Protein AF-A0A920M243-F1 (afdb_monomer_lite)

Structure (mmCIF, N/CA/C/O backbone):
data_AF-A0A920M243-F1
#
_entry.id   AF-A0A920M243-F1
#
loop_
_atom_site.group_PDB
_atom_site.id
_atom_site.type_symbol
_atom_site.label_atom_id
_atom_site.label_alt_id
_atom_site.label_comp_id
_atom_site.label_asym_id
_atom_site.label_entity_id
_atom_site.label_seq_id
_atom_site.pdbx_PDB_ins_code
_atom_site.Cartn_x
_atom_site.Cartn_y
_atom_site.Cartn_z
_atom_site.occupancy
_atom_site.B_iso_or_equiv
_atom_site.auth_seq_id
_atom_site.auth_comp_id
_atom_site.auth_asym_id
_atom_site.auth_atom_id
_atom_site.pdbx_PDB_model_num
ATOM 1 N N . MET A 1 1 ? 7.962 11.546 -10.671 1.00 67.38 1 MET A N 1
ATOM 2 C CA . MET A 1 1 ? 9.424 11.308 -10.583 1.00 67.38 1 MET A CA 1
ATOM 3 C C . MET A 1 1 ? 10.234 12.265 -11.438 1.00 67.38 1 MET A C 1
ATOM 5 O O . MET A 1 1 ? 11.088 12.931 -10.879 1.00 67.38 1 MET A O 1
ATOM 9 N N . ASN A 1 2 ? 9.976 12.354 -12.747 1.00 78.56 2 ASN A N 1
ATOM 10 C CA . ASN A 1 2 ? 10.784 13.173 -13.667 1.00 78.56 2 ASN A CA 1
ATOM 11 C C . ASN A 1 2 ? 10.844 14.665 -13.292 1.00 78.56 2 ASN A C 1
ATOM 13 O O . ASN A 1 2 ? 11.842 15.322 -13.553 1.00 78.56 2 ASN A O 1
ATOM 17 N N . GLU A 1 3 ? 9.812 15.177 -12.622 1.00 86.44 3 GLU A N 1
ATOM 18 C CA . GLU A 1 3 ? 9.746 16.557 -12.119 1.00 86.44 3 GLU A CA 1
ATOM 19 C C . GLU A 1 3 ? 10.364 16.735 -10.715 1.00 86.44 3 GLU A C 1
ATOM 21 O O . GLU A 1 3 ? 10.302 17.813 -10.138 1.00 86.44 3 GLU A O 1
ATOM 26 N N . GLY A 1 4 ? 10.916 15.675 -10.112 1.00 87.62 4 GLY A N 1
ATOM 27 C CA . GLY A 1 4 ? 11.553 15.717 -8.788 1.00 87.62 4 GLY A CA 1
ATOM 28 C C . GLY A 1 4 ? 10.603 15.852 -7.588 1.00 87.62 4 GLY A C 1
ATOM 29 O O . GLY A 1 4 ? 11.060 15.806 -6.449 1.00 87.62 4 GLY A O 1
ATOM 30 N N . ASN A 1 5 ? 9.288 15.969 -7.800 1.00 93.94 5 ASN A N 1
ATOM 31 C CA . ASN A 1 5 ? 8.319 16.148 -6.714 1.00 93.94 5 ASN A CA 1
ATOM 32 C C . ASN A 1 5 ? 7.972 14.826 -5.997 1.00 93.94 5 ASN A C 1
ATOM 34 O O . ASN A 1 5 ? 6.979 14.166 -6.308 1.00 93.94 5 ASN A O 1
ATOM 38 N N . ILE A 1 6 ? 8.814 14.425 -5.041 1.00 95.50 6 ILE A N 1
ATOM 39 C CA . ILE A 1 6 ? 8.635 13.188 -4.261 1.00 95.50 6 ILE A CA 1
ATOM 40 C C . ILE A 1 6 ? 7.427 13.267 -3.321 1.00 95.50 6 ILE A C 1
ATOM 42 O O . ILE A 1 6 ? 6.687 12.293 -3.220 1.00 95.50 6 ILE A O 1
ATOM 46 N N . LEU A 1 7 ? 7.190 14.416 -2.678 1.00 94.81 7 LEU A N 1
ATOM 47 C CA . LEU A 1 7 ? 6.112 14.571 -1.692 1.00 94.81 7 LEU A CA 1
ATOM 48 C C . LEU A 1 7 ? 4.719 14.438 -2.321 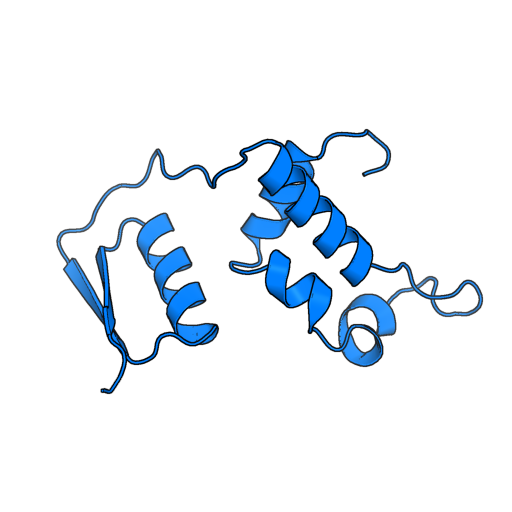1.00 94.81 7 LEU A C 1
ATOM 50 O O . LEU A 1 7 ? 3.833 13.814 -1.748 1.00 94.81 7 LEU A O 1
ATOM 54 N N . GLN A 1 8 ? 4.528 14.968 -3.528 1.00 94.44 8 GLN A N 1
ATOM 55 C CA . GLN A 1 8 ? 3.274 14.768 -4.254 1.00 94.44 8 GLN A CA 1
ATOM 56 C C . GLN A 1 8 ? 3.125 13.324 -4.747 1.00 94.44 8 GLN A C 1
ATOM 58 O O . GLN A 1 8 ? 2.025 12.775 -4.733 1.00 94.44 8 GLN A O 1
ATOM 63 N N . ALA A 1 9 ? 4.226 12.700 -5.175 1.00 95.56 9 ALA A N 1
ATOM 64 C CA . ALA A 1 9 ? 4.204 11.325 -5.656 1.00 95.56 9 ALA A CA 1
ATOM 65 C C . ALA A 1 9 ? 3.845 10.332 -4.540 1.00 95.56 9 ALA A C 1
ATOM 67 O O . ALA A 1 9 ? 3.035 9.439 -4.771 1.00 95.56 9 ALA A O 1
ATOM 68 N N . VAL A 1 10 ? 4.398 10.502 -3.333 1.00 95.94 10 VAL A N 1
ATOM 69 C CA . VAL A 1 10 ? 4.067 9.633 -2.192 1.00 95.94 10 VAL A CA 1
ATOM 70 C C . VAL A 1 10 ? 2.621 9.823 -1.744 1.00 95.94 10 VAL A C 1
ATOM 72 O O . VAL A 1 10 ? 1.951 8.837 -1.450 1.00 95.94 10 VAL A O 1
ATOM 75 N N . GLU A 1 11 ? 2.101 11.053 -1.784 1.00 94.25 11 GLU A N 1
ATOM 76 C CA . GLU A 1 11 ? 0.693 11.302 -1.474 1.00 94.25 11 GLU A CA 1
ATOM 77 C C . GLU A 1 11 ? -0.216 10.556 -2.458 1.00 94.25 11 GLU A C 1
ATOM 79 O O . GLU A 1 11 ? -1.156 9.882 -2.046 1.00 94.25 11 GLU A O 1
ATOM 84 N N . LEU A 1 12 ? 0.113 10.588 -3.753 1.00 94.00 12 LEU A N 1
ATOM 85 C CA . LEU A 1 12 ? -0.617 9.839 -4.775 1.00 94.00 12 LEU A CA 1
ATOM 86 C C . LEU A 1 12 ? -0.537 8.318 -4.559 1.00 94.00 12 LEU A C 1
ATOM 88 O O . LEU A 1 12 ? -1.550 7.633 -4.694 1.00 94.00 12 LEU A O 1
ATOM 92 N N . CYS A 1 13 ? 0.631 7.780 -4.189 1.00 94.56 13 CYS A N 1
ATOM 93 C CA . CYS A 1 13 ? 0.771 6.359 -3.850 1.00 94.56 13 CYS A CA 1
ATOM 94 C C . CYS A 1 13 ? -0.157 5.970 -2.686 1.00 94.56 13 CYS A C 1
ATOM 96 O O . CYS A 1 13 ? -0.897 4.989 -2.783 1.00 94.56 13 CYS A O 1
ATOM 98 N N . HIS A 1 14 ? -0.180 6.773 -1.618 1.00 95.12 14 HIS A N 1
ATOM 99 C CA . HIS A 1 14 ? -0.995 6.493 -0.435 1.00 95.12 14 HIS A CA 1
ATOM 100 C C . HIS A 1 14 ? -2.498 6.775 -0.603 1.00 95.12 14 HIS A C 1
ATOM 102 O O . HIS A 1 14 ? -3.287 6.363 0.245 1.00 95.12 14 HIS A O 1
ATOM 108 N N . GLN A 1 15 ? -2.932 7.430 -1.687 1.00 92.44 15 GLN A N 1
ATOM 109 C CA . GLN A 1 15 ? -4.363 7.633 -1.970 1.00 92.44 15 GLN A CA 1
ATOM 110 C C . GLN A 1 15 ? -5.099 6.333 -2.306 1.00 92.44 15 GLN A C 1
ATOM 112 O O . GLN A 1 15 ? -6.296 6.223 -2.047 1.00 92.44 15 GLN A O 1
ATOM 117 N N . THR A 1 16 ? -4.406 5.366 -2.910 1.00 90.12 16 THR A N 1
ATOM 118 C CA . THR A 1 16 ? -5.021 4.121 -3.407 1.00 90.12 16 THR A CA 1
ATOM 119 C C . THR A 1 16 ? -4.488 2.867 -2.724 1.00 90.12 16 THR A C 1
ATOM 121 O O . THR A 1 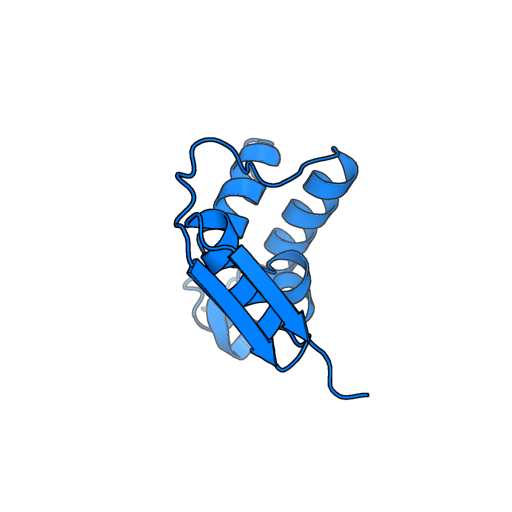16 ? -5.073 1.795 -2.868 1.00 90.12 16 THR A O 1
ATOM 124 N N . ASN A 1 17 ? -3.410 2.996 -1.951 1.00 94.94 17 ASN A N 1
ATOM 125 C CA . ASN A 1 17 ? -2.773 1.900 -1.246 1.00 94.94 17 ASN A CA 1
ATOM 126 C C . ASN A 1 17 ? -2.357 2.351 0.158 1.00 94.94 17 ASN A C 1
ATOM 128 O O . ASN A 1 17 ? -1.655 3.343 0.314 1.00 94.94 17 ASN A O 1
ATOM 132 N N . SER A 1 18 ? -2.744 1.609 1.193 1.00 95.75 18 SER A N 1
ATOM 133 C CA . SER A 1 18 ? -2.318 1.917 2.564 1.00 95.75 18 SER A CA 1
ATOM 134 C C . SER A 1 18 ? -0.862 1.529 2.847 1.00 95.75 18 SER A C 1
ATOM 136 O O . SER A 1 18 ? -0.302 2.031 3.815 1.00 95.75 18 SER A O 1
ATOM 138 N N . LEU A 1 19 ? -0.268 0.629 2.048 1.00 96.38 19 LEU A N 1
ATOM 139 C CA . LEU A 1 19 ? 1.064 0.044 2.277 1.00 96.38 19 LEU A CA 1
ATOM 140 C C . LEU A 1 19 ? 1.943 0.014 0.999 1.00 96.38 19 LEU A C 1
ATOM 142 O O . LEU A 1 19 ? 2.499 -1.042 0.662 1.00 96.38 19 LEU A O 1
A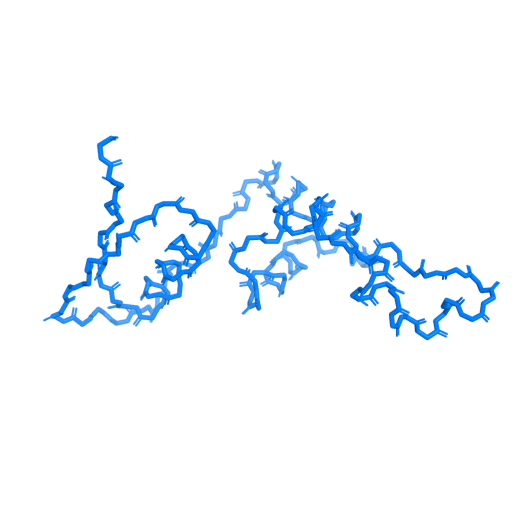TOM 146 N N . PRO A 1 20 ? 2.079 1.125 0.249 1.00 96.25 20 PRO A N 1
ATOM 147 C CA . PRO A 1 20 ? 2.880 1.179 -0.978 1.00 96.25 20 PRO A CA 1
ATOM 148 C C . PRO A 1 20 ? 4.350 0.805 -0.750 1.00 96.25 20 PRO A C 1
ATOM 150 O O . PRO A 1 20 ? 4.982 0.173 -1.596 1.00 96.25 20 PRO A O 1
ATOM 153 N N . GLU A 1 21 ? 4.891 1.097 0.430 1.00 94.69 21 GLU A N 1
ATOM 154 C CA . GLU A 1 21 ? 6.250 0.738 0.823 1.00 94.69 21 GLU A CA 1
ATOM 155 C C . GLU A 1 21 ? 6.463 -0.781 0.897 1.00 94.69 21 GLU A C 1
ATOM 157 O O . GLU A 1 21 ? 7.563 -1.270 0.628 1.00 94.69 21 GLU A O 1
ATOM 162 N N . VAL A 1 22 ? 5.416 -1.546 1.212 1.00 96.38 22 VAL A N 1
ATOM 163 C CA . VAL A 1 22 ? 5.457 -3.012 1.196 1.00 96.38 22 VAL A CA 1
ATOM 164 C C . VAL A 1 22 ? 5.172 -3.522 -0.214 1.00 96.38 22 VAL A C 1
ATOM 166 O O . VAL A 1 22 ? 5.935 -4.337 -0.736 1.00 96.38 22 VAL A O 1
ATOM 169 N N . CYS A 1 23 ? 4.115 -3.020 -0.857 1.00 96.62 23 CYS A N 1
ATOM 170 C CA . CYS A 1 23 ? 3.685 -3.450 -2.190 1.00 96.62 23 CYS A CA 1
ATOM 171 C C . CYS A 1 23 ? 4.777 -3.280 -3.252 1.00 96.62 23 CYS A C 1
ATOM 173 O O . CYS A 1 23 ? 5.049 -4.230 -3.990 1.00 96.62 23 CYS A O 1
ATOM 175 N N . GLY A 1 24 ? 5.504 -2.160 -3.245 1.00 95.50 24 GLY A N 1
ATOM 176 C CA . GLY A 1 24 ? 6.624 -1.930 -4.162 1.00 95.50 24 GLY A CA 1
ATOM 177 C C . GLY A 1 24 ? 7.763 -2.954 -4.035 1.00 95.50 24 GLY A C 1
ATOM 178 O O . GLY A 1 24 ? 8.600 -3.061 -4.927 1.00 95.50 24 GLY A O 1
ATOM 179 N N . ARG A 1 25 ? 7.806 -3.737 -2.947 1.00 95.88 25 ARG A N 1
ATOM 180 C CA . ARG A 1 25 ? 8.837 -4.757 -2.685 1.00 95.88 25 ARG A CA 1
ATOM 181 C C . ARG A 1 25 ? 8.368 -6.186 -2.916 1.00 95.88 25 ARG A C 1
ATOM 183 O O . ARG A 1 25 ? 9.183 -7.017 -3.301 1.00 95.88 25 ARG A O 1
ATOM 190 N N . VAL A 1 26 ? 7.107 -6.488 -2.607 1.00 96.75 26 VAL A N 1
ATOM 191 C CA . VAL A 1 26 ? 6.625 -7.880 -2.523 1.00 96.75 26 VAL A CA 1
ATOM 192 C C . VAL A 1 26 ? 5.550 -8.231 -3.539 1.00 96.75 26 VAL A C 1
ATOM 194 O O . VAL A 1 26 ? 5.256 -9.414 -3.709 1.00 96.75 26 VAL A O 1
ATOM 197 N N . CYS A 1 27 ? 4.926 -7.243 -4.189 1.00 96.88 27 CYS A N 1
ATOM 198 C CA . CYS A 1 27 ? 3.935 -7.540 -5.216 1.00 96.88 27 CYS A CA 1
ATOM 199 C C . CYS A 1 27 ? 4.579 -8.359 -6.347 1.00 96.88 27 CYS A C 1
ATOM 201 O O . CYS A 1 27 ? 5.712 -8.087 -6.718 1.00 96.88 27 CYS A O 1
ATOM 203 N N . PRO A 1 28 ? 3.883 -9.346 -6.930 1.00 96.62 28 PRO A N 1
ATOM 204 C CA . PRO A 1 28 ? 4.353 -10.024 -8.135 1.00 96.62 28 PRO A CA 1
ATOM 205 C C . PRO A 1 28 ? 4.111 -9.115 -9.349 1.00 96.62 28 PRO A C 1
ATOM 207 O O . PRO A 1 28 ? 3.090 -9.239 -10.030 1.00 96.62 28 PRO A O 1
ATOM 210 N N . GLN A 1 29 ? 4.985 -8.124 -9.565 1.00 96.50 29 GLN A N 1
ATOM 211 C CA . GLN A 1 29 ? 4.744 -7.071 -10.560 1.00 96.50 29 GLN A CA 1
ATOM 212 C C . GLN A 1 29 ? 4.633 -7.617 -11.992 1.00 96.50 29 GLN A C 1
ATOM 214 O O . GLN A 1 29 ? 3.800 -7.137 -12.763 1.00 96.50 29 GLN A O 1
ATOM 219 N N . ASP A 1 30 ? 5.392 -8.668 -12.310 1.00 92.88 30 ASP A N 1
ATOM 220 C CA . ASP A 1 30 ? 5.388 -9.393 -13.587 1.00 92.88 30 ASP A CA 1
ATOM 221 C C . ASP A 1 30 ? 4.011 -9.958 -13.964 1.00 92.88 30 ASP A C 1
ATOM 223 O O . ASP A 1 30 ? 3.700 -10.111 -15.143 1.00 92.88 30 ASP A O 1
ATOM 227 N N . ARG A 1 31 ? 3.168 -10.245 -12.966 1.00 95.56 31 ARG A N 1
ATOM 228 C CA . ARG A 1 31 ? 1.802 -10.765 -13.149 1.00 95.56 31 ARG A CA 1
ATOM 229 C C . ARG A 1 31 ? 0.720 -9.709 -12.945 1.00 95.56 31 ARG A C 1
ATOM 231 O O . ARG A 1 31 ? -0.458 -10.020 -13.102 1.00 95.56 31 ARG A O 1
ATOM 238 N N . LEU A 1 32 ? 1.103 -8.499 -12.543 1.00 96.31 32 LEU A N 1
ATOM 239 C CA . LEU A 1 32 ? 0.200 -7.403 -12.203 1.00 96.31 32 LEU A CA 1
ATOM 240 C C . LEU A 1 32 ? 0.506 -6.184 -13.085 1.00 96.31 32 LEU A C 1
ATOM 242 O O . LEU A 1 32 ? 0.401 -6.263 -14.307 1.00 96.31 32 LEU A O 1
ATOM 246 N N . CYS A 1 33 ? 0.850 -5.047 -12.478 1.00 96.56 33 CYS A N 1
ATOM 247 C CA . CYS A 1 33 ? 0.994 -3.768 -13.167 1.00 96.56 33 CYS A CA 1
ATOM 248 C C . CYS A 1 33 ? 2.052 -3.791 -14.281 1.00 96.56 33 CYS A C 1
ATOM 250 O O . CYS A 1 33 ? 1.791 -3.282 -15.368 1.00 96.56 33 CYS A O 1
ATOM 252 N N . GLU A 1 34 ? 3.216 -4.399 -14.046 1.00 96.75 34 GLU A N 1
ATOM 253 C CA . GLU A 1 34 ? 4.296 -4.461 -15.039 1.00 96.75 34 GLU A CA 1
ATOM 254 C C . GLU A 1 34 ? 3.990 -5.483 -16.139 1.00 96.75 34 GLU A C 1
ATOM 256 O O . GLU A 1 34 ? 4.268 -5.226 -17.309 1.00 96.75 34 GLU A O 1
ATOM 261 N N . GLY A 1 35 ? 3.322 -6.588 -15.791 1.00 94.38 35 GLY A N 1
ATOM 262 C CA . GLY A 1 35 ? 2.840 -7.579 -16.757 1.00 94.38 35 GLY A CA 1
ATOM 263 C C . GLY A 1 35 ? 1.860 -7.010 -17.787 1.00 94.38 35 GLY A C 1
ATOM 264 O O . GLY A 1 35 ? 1.882 -7.417 -18.945 1.00 94.38 35 GLY A O 1
ATOM 265 N N . ALA A 1 36 ? 1.040 -6.036 -17.384 1.00 95.38 36 ALA A N 1
ATOM 266 C CA . ALA A 1 36 ? 0.089 -5.339 -18.252 1.00 95.38 36 ALA A CA 1
ATOM 267 C C . ALA A 1 36 ? 0.648 -4.044 -18.881 1.00 95.38 36 ALA A C 1
ATOM 269 O O . ALA A 1 36 ? -0.100 -3.277 -19.491 1.00 95.38 36 ALA A O 1
ATOM 270 N N . CYS A 1 37 ? 1.942 -3.754 -18.716 1.00 96.31 37 CYS A N 1
ATOM 271 C CA . CYS A 1 37 ? 2.544 -2.534 -19.239 1.00 96.31 37 CYS A CA 1
ATOM 272 C C . CYS A 1 37 ? 2.580 -2.561 -20.774 1.00 96.31 37 CYS A C 1
ATOM 274 O O . CYS A 1 37 ? 3.194 -3.440 -21.369 1.00 96.31 37 CYS A O 1
ATOM 276 N N . THR A 1 38 ? 2.016 -1.541 -21.424 1.00 94.81 38 THR A N 1
ATOM 277 C CA . THR A 1 38 ? 1.987 -1.433 -22.896 1.00 94.81 38 THR A CA 1
ATOM 278 C C . THR A 1 38 ? 3.373 -1.310 -23.539 1.00 94.81 38 THR A C 1
ATOM 280 O O . THR A 1 38 ? 3.500 -1.468 -24.745 1.00 94.81 38 THR A O 1
ATOM 283 N N . LEU A 1 39 ? 4.418 -0.998 -22.761 1.00 94.12 39 LEU A N 1
ATOM 284 C CA . LEU A 1 39 ? 5.810 -0.963 -23.233 1.00 94.12 39 LEU A CA 1
ATOM 285 C C . LEU A 1 39 ? 6.513 -2.326 -23.137 1.00 94.12 39 LEU A C 1
ATOM 287 O O . LEU A 1 39 ? 7.583 -2.508 -23.718 1.00 94.12 39 LEU A O 1
ATOM 291 N N . ASN A 1 40 ? 5.910 -3.297 -22.443 1.00 89.94 40 ASN A N 1
ATOM 292 C CA . ASN A 1 40 ? 6.472 -4.636 -22.283 1.00 89.94 40 ASN A CA 1
ATOM 293 C C . ASN A 1 40 ? 6.514 -5.433 -23.604 1.00 89.94 40 ASN A C 1
ATOM 295 O O . ASN A 1 40 ? 7.207 -6.442 -23.694 1.00 89.94 40 ASN A O 1
ATOM 299 N N . ASP A 1 41 ? 5.869 -4.927 -24.658 1.00 85.19 41 ASP A N 1
ATOM 300 C CA . ASP A 1 41 ? 5.913 -5.459 -26.022 1.00 85.19 41 ASP A CA 1
ATOM 301 C C . ASP A 1 41 ? 7.186 -5.010 -26.774 1.00 85.19 41 ASP A C 1
ATOM 303 O O . ASP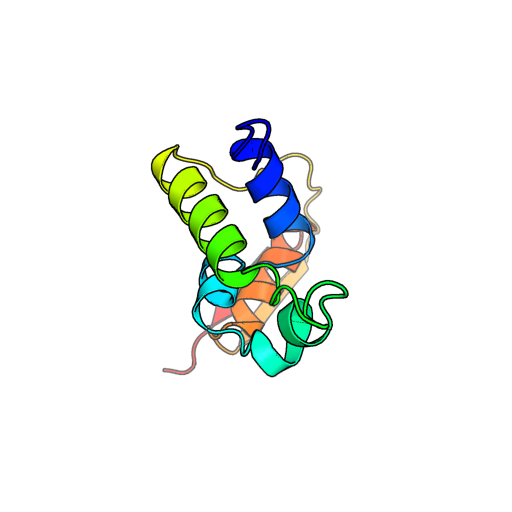 A 1 41 ? 7.136 -4.358 -27.817 1.00 85.19 41 ASP A O 1
ATOM 307 N N . GLY A 1 42 ? 8.357 -5.350 -26.226 1.00 82.12 42 GLY A N 1
ATOM 308 C CA . GLY A 1 42 ? 9.658 -5.217 -26.902 1.00 82.12 42 GLY A CA 1
ATOM 309 C C . GLY A 1 42 ? 10.636 -4.200 -26.307 1.00 82.12 42 GLY A C 1
ATOM 310 O O . GLY A 1 42 ? 11.835 -4.328 -26.548 1.00 82.12 42 GLY A O 1
ATOM 311 N N . TYR A 1 43 ? 10.177 -3.246 -25.489 1.00 86.69 43 TYR A N 1
ATOM 312 C CA . TYR A 1 43 ? 11.054 -2.306 -24.764 1.00 86.69 43 TYR A CA 1
ATOM 313 C C . TYR A 1 43 ? 11.315 -2.727 -23.310 1.00 86.69 43 TYR A C 1
ATOM 315 O O . TYR A 1 43 ? 12.215 -2.190 -22.663 1.00 86.69 43 TYR A O 1
ATOM 323 N N . GLY A 1 44 ? 10.551 -3.707 -22.820 1.00 90.31 44 GLY A N 1
ATOM 324 C CA . GLY A 1 44 ? 10.502 -4.101 -21.417 1.00 90.31 44 GLY A CA 1
ATOM 325 C C . GLY A 1 44 ? 9.520 -3.242 -20.619 1.00 90.31 44 GLY A C 1
ATOM 326 O O . GLY A 1 44 ? 9.266 -2.078 -20.935 1.00 90.31 44 GLY A O 1
ATOM 327 N N . ALA A 1 45 ? 8.929 -3.834 -19.584 1.00 95.38 45 ALA A N 1
ATOM 328 C CA . ALA A 1 45 ? 8.014 -3.123 -18.705 1.00 95.38 45 ALA A CA 1
ATOM 329 C C . ALA A 1 45 ? 8.718 -1.998 -17.930 1.00 95.38 45 ALA A C 1
ATOM 331 O O . ALA A 1 45 ? 9.882 -2.102 -17.534 1.00 95.38 45 ALA A O 1
ATOM 332 N N . VAL A 1 46 ? 7.971 -0.929 -17.649 1.00 95.50 46 VAL A N 1
ATOM 333 C CA . VAL A 1 46 ? 8.394 0.080 -16.672 1.00 95.50 46 VAL A CA 1
ATOM 334 C C . VAL A 1 46 ? 8.494 -0.591 -15.306 1.00 95.50 46 VAL A C 1
ATOM 336 O O . VAL A 1 46 ? 7.546 -1.247 -14.895 1.00 95.50 46 VAL A O 1
ATOM 339 N N . SER A 1 47 ? 9.592 -0.382 -14.577 1.00 95.06 47 SER A N 1
ATOM 340 C CA . SER A 1 47 ? 9.779 -0.936 -13.227 1.00 95.06 47 SER A CA 1
ATOM 341 C C . SER A 1 47 ? 8.960 -0.183 -12.166 1.00 95.06 47 SER A C 1
ATOM 343 O O . SER A 1 47 ? 9.512 0.506 -11.302 1.00 95.06 47 SER A O 1
ATOM 345 N N . ILE A 1 48 ? 7.634 -0.277 -12.256 1.00 95.94 48 ILE A N 1
ATOM 346 C CA . ILE A 1 48 ? 6.653 0.372 -11.378 1.00 95.94 48 ILE A CA 1
ATOM 347 C C . ILE A 1 48 ? 6.918 0.038 -9.904 1.00 95.94 48 ILE A C 1
ATOM 349 O O . ILE A 1 48 ? 6.919 0.953 -9.081 1.00 95.94 48 ILE A O 1
ATOM 353 N N . GLY A 1 49 ? 7.208 -1.223 -9.563 1.00 95.88 49 GLY A N 1
ATOM 354 C CA . GLY A 1 49 ? 7.474 -1.614 -8.171 1.00 95.88 49 GLY A CA 1
ATOM 355 C C . GLY A 1 49 ? 8.704 -0.911 -7.587 1.00 95.88 49 GLY A C 1
ATOM 356 O O . GLY A 1 49 ? 8.663 -0.363 -6.484 1.00 95.88 49 GLY A O 1
ATOM 357 N N . ASN A 1 50 ? 9.784 -0.822 -8.371 1.00 95.75 50 ASN A N 1
ATOM 358 C CA . ASN A 1 50 ? 11.003 -0.111 -7.969 1.00 95.75 50 ASN A CA 1
ATOM 359 C C . ASN A 1 50 ? 10.778 1.400 -7.819 1.00 95.75 50 ASN A C 1
ATOM 361 O O . ASN A 1 50 ? 11.344 2.023 -6.919 1.00 95.75 50 ASN A O 1
ATOM 365 N N . ILE A 1 51 ? 9.947 1.984 -8.683 1.00 95.81 51 ILE A N 1
ATOM 366 C CA . ILE A 1 51 ? 9.545 3.393 -8.615 1.00 95.81 51 ILE A CA 1
ATOM 367 C C . ILE A 1 51 ? 8.749 3.650 -7.325 1.00 95.81 51 ILE A C 1
ATOM 369 O O . ILE A 1 51 ? 9.090 4.568 -6.579 1.00 95.81 51 ILE A O 1
ATOM 373 N N . GLU A 1 52 ? 7.745 2.825 -7.018 1.00 95.94 52 GLU A N 1
ATOM 374 C CA . GLU A 1 52 ? 6.935 2.925 -5.793 1.00 95.94 52 GLU A CA 1
ATOM 375 C C . GLU A 1 52 ? 7.804 2.798 -4.531 1.00 95.94 52 GLU A C 1
ATOM 377 O O . GLU A 1 52 ? 7.737 3.634 -3.624 1.00 95.94 52 GLU A O 1
ATOM 382 N N . LYS A 1 53 ? 8.715 1.817 -4.516 1.00 96.25 53 LYS A N 1
ATOM 383 C CA . LYS A 1 53 ? 9.718 1.658 -3.458 1.00 96.25 53 LYS A CA 1
ATOM 384 C C . LYS A 1 53 ? 10.566 2.919 -3.277 1.00 96.25 53 LYS A C 1
ATOM 386 O O . LYS A 1 53 ? 10.731 3.388 -2.157 1.00 96.25 53 LYS A O 1
ATOM 391 N N . TYR A 1 54 ? 11.116 3.467 -4.356 1.00 96.12 54 TYR A N 1
ATOM 392 C CA . TYR A 1 54 ? 11.985 4.639 -4.261 1.00 96.12 54 TYR A CA 1
ATOM 393 C C . TYR A 1 54 ? 11.230 5.871 -3.746 1.00 96.12 54 TYR A C 1
ATOM 395 O O . TYR A 1 54 ? 11.762 6.604 -2.915 1.00 96.12 54 TYR A O 1
ATOM 403 N N . ILE A 1 55 ? 10.001 6.105 -4.227 1.00 96.56 55 ILE A N 1
ATOM 404 C CA . ILE A 1 55 ? 9.168 7.237 -3.785 1.00 96.56 55 ILE A CA 1
ATOM 405 C C . ILE A 1 55 ? 8.933 7.148 -2.283 1.00 96.56 55 ILE A C 1
ATOM 407 O O . ILE A 1 55 ? 9.167 8.123 -1.571 1.00 96.56 55 ILE A O 1
ATOM 411 N N . THR A 1 56 ? 8.490 5.981 -1.818 1.00 96.31 56 THR A N 1
ATOM 412 C CA . THR A 1 56 ? 8.161 5.760 -0.407 1.00 96.31 56 THR A CA 1
ATOM 413 C C . THR A 1 56 ? 9.399 5.885 0.479 1.00 96.31 56 THR A C 1
ATOM 415 O O . THR A 1 56 ? 9.363 6.620 1.462 1.00 96.31 56 THR A O 1
ATOM 418 N N . ASP A 1 57 ? 10.528 5.288 0.091 1.00 96.56 57 ASP A N 1
ATOM 419 C CA . ASP A 1 57 ? 11.784 5.376 0.848 1.00 96.56 57 ASP A CA 1
ATOM 420 C C . ASP A 1 57 ? 12.291 6.822 0.954 1.00 96.56 57 ASP A C 1
ATOM 422 O O . ASP A 1 57 ? 12.626 7.289 2.045 1.00 96.56 57 ASP A O 1
ATOM 426 N N . LYS A 1 58 ? 12.293 7.570 -0.159 1.00 96.44 58 LYS A N 1
ATOM 427 C CA . LYS A 1 58 ? 12.703 8.980 -0.148 1.00 96.44 58 LYS A CA 1
ATOM 428 C C . LYS A 1 58 ? 11.757 9.858 0.651 1.00 96.44 58 LYS A C 1
ATOM 430 O O . LYS A 1 58 ? 12.221 10.731 1.377 1.00 96.44 58 LYS A O 1
ATOM 435 N N . ALA A 1 59 ? 10.455 9.623 0.568 1.00 96.50 59 ALA A N 1
ATOM 436 C CA . ALA A 1 59 ? 9.494 10.337 1.392 1.00 96.50 59 ALA A CA 1
ATOM 437 C C . ALA A 1 59 ? 9.735 10.095 2.892 1.00 96.50 59 ALA A C 1
ATOM 439 O O . ALA A 1 59 ? 9.736 11.056 3.664 1.00 96.50 59 ALA A O 1
ATOM 440 N N . PHE A 1 60 ? 10.017 8.852 3.301 1.00 94.94 60 PHE A N 1
ATOM 441 C CA . PHE A 1 60 ? 10.382 8.538 4.686 1.00 94.94 60 PHE A CA 1
ATOM 442 C C . PHE A 1 60 ? 11.668 9.249 5.128 1.00 94.94 60 PHE A C 1
ATOM 444 O O . PHE A 1 60 ? 11.682 9.844 6.205 1.00 94.94 60 PHE A O 1
ATOM 451 N N . GLU A 1 61 ? 12.721 9.253 4.302 1.00 96.56 61 GLU A N 1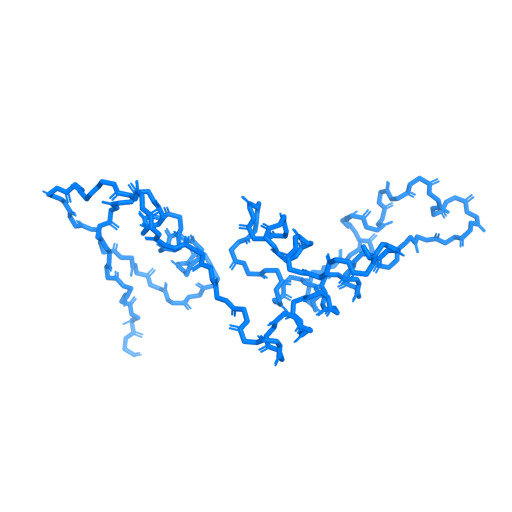
ATOM 452 C CA . GLU A 1 61 ? 13.960 10.007 4.574 1.00 96.56 61 GLU A CA 1
ATOM 453 C C . GLU A 1 61 ? 13.701 11.516 4.734 1.00 96.56 61 GLU A C 1
ATOM 455 O O . GLU A 1 61 ? 14.322 12.174 5.567 1.00 96.56 61 GLU A O 1
ATOM 460 N N . MET A 1 62 ? 12.754 12.064 3.966 1.00 96.12 62 MET A N 1
ATOM 461 C CA . MET A 1 62 ? 12.320 13.464 4.041 1.00 96.12 62 MET A CA 1
ATOM 462 C C . MET A 1 62 ? 11.388 13.751 5.232 1.00 96.12 62 MET A C 1
ATOM 464 O O . MET A 1 62 ? 10.947 14.888 5.403 1.00 96.12 62 MET A O 1
ATOM 468 N N . GLY A 1 63 ? 11.074 12.746 6.055 1.00 95.62 63 GLY A N 1
ATOM 469 C CA . GLY A 1 63 ? 10.204 12.882 7.222 1.00 95.62 63 GLY A CA 1
ATOM 470 C C . GLY A 1 63 ? 8.716 12.996 6.888 1.00 95.62 63 GLY A C 1
ATOM 471 O O . GLY A 1 63 ? 7.945 13.468 7.727 1.00 95.62 63 GLY A O 1
ATOM 472 N N . TRP A 1 64 ? 8.303 12.583 5.685 1.00 95.50 64 TRP A N 1
ATOM 473 C CA . TRP A 1 64 ? 6.899 12.588 5.285 1.00 95.50 64 TRP A CA 1
ATOM 474 C C . TRP A 1 64 ? 6.054 11.720 6.224 1.00 95.50 64 TRP A C 1
ATOM 476 O O . TRP A 1 64 ? 6.470 10.653 6.682 1.00 95.50 64 TRP A O 1
ATOM 486 N N . LYS A 1 65 ? 4.841 12.198 6.499 1.00 93.44 65 LYS A N 1
ATOM 487 C CA . LYS A 1 65 ? 3.797 11.485 7.230 1.00 93.44 65 LYS A CA 1
ATOM 488 C C . LYS A 1 65 ? 2.455 11.784 6.561 1.00 93.44 65 LYS A C 1
ATOM 490 O O . LYS A 1 65 ? 2.280 12.905 6.080 1.00 93.44 65 LYS A O 1
ATOM 495 N N . PRO A 1 66 ? 1.504 10.836 6.569 1.00 90.25 66 PRO A N 1
ATOM 496 C CA . PRO A 1 66 ? 0.185 11.072 6.001 1.00 90.25 66 PRO A CA 1
ATOM 497 C C . PRO A 1 66 ? -0.517 12.228 6.717 1.00 90.25 66 PRO A C 1
ATOM 499 O O . PRO A 1 66 ? -0.455 12.339 7.947 1.00 90.25 66 PRO A O 1
ATOM 502 N N . ASN A 1 67 ? -1.203 13.078 5.949 1.00 89.62 67 ASN A N 1
ATOM 503 C CA . ASN A 1 67 ? -2.040 14.120 6.526 1.00 89.62 67 ASN A CA 1
ATOM 504 C C . ASN A 1 67 ? -3.311 13.497 7.115 1.00 89.62 67 ASN A C 1
ATOM 506 O O . ASN A 1 67 ? -4.090 12.833 6.433 1.00 89.62 67 ASN A O 1
ATOM 510 N N . MET A 1 68 ? -3.504 13.740 8.403 1.00 88.31 68 MET A N 1
ATOM 511 C CA . MET A 1 68 ? -4.580 13.197 9.216 1.00 88.31 68 MET A CA 1
ATOM 512 C C . MET A 1 68 ? -5.523 14.317 9.702 1.00 88.31 68 MET A C 1
ATOM 514 O O . MET A 1 68 ? -6.270 14.132 10.659 1.00 88.31 68 MET A O 1
ATOM 518 N N . GLU A 1 69 ? -5.493 15.493 9.088 1.00 90.06 69 GLU A N 1
ATOM 519 C CA . GLU A 1 69 ? -6.374 16.617 9.411 1.00 90.06 69 GLU A CA 1
ATOM 520 C C . GLU A 1 69 ? -7.739 16.505 8.706 1.00 90.06 69 GLU A C 1
ATOM 522 O O . GLU A 1 69 ? -7.946 15.679 7.821 1.00 90.06 69 GLU A O 1
ATOM 527 N N . GLY A 1 70 ? -8.711 17.322 9.122 1.00 85.38 70 GLY A N 1
ATOM 528 C CA . GLY A 1 70 ? -9.981 17.496 8.399 1.00 85.38 70 GLY A CA 1
ATOM 529 C C . GLY A 1 70 ? -11.022 16.377 8.542 1.00 85.38 70 GLY A C 1
ATOM 530 O O . GLY A 1 70 ? -12.125 16.511 8.015 1.00 85.38 70 GLY A O 1
ATOM 531 N N . ARG A 1 71 ? -10.735 15.297 9.278 1.00 92.00 71 ARG A N 1
ATOM 532 C CA . ARG A 1 71 ? -11.730 14.246 9.553 1.00 92.00 71 ARG A CA 1
ATOM 533 C C . ARG A 1 71 ? -12.702 14.643 10.664 1.00 92.00 71 ARG A C 1
ATOM 535 O O . ARG A 1 71 ? -12.309 15.206 11.685 1.00 92.00 71 ARG A O 1
ATOM 542 N N . THR A 1 72 ? -13.967 14.265 10.501 1.00 95.25 72 THR A N 1
ATOM 543 C CA . THR A 1 72 ? -14.981 14.365 11.559 1.00 95.25 72 THR A CA 1
ATOM 544 C C . THR A 1 72 ? -15.125 13.015 12.241 1.00 95.25 72 THR A C 1
ATOM 546 O O . THR A 1 72 ? -15.465 12.028 11.595 1.00 95.25 72 THR A O 1
ATOM 549 N N . TRP A 1 73 ? -14.864 12.967 13.545 1.00 96.31 73 TRP A N 1
ATOM 550 C CA . TRP A 1 73 ? -14.973 11.727 14.304 1.00 96.31 73 TRP A CA 1
ATOM 551 C C . TRP A 1 73 ? -16.425 11.323 14.528 1.00 96.31 73 TRP A C 1
ATOM 553 O O . TRP A 1 73 ? -17.242 12.128 14.977 1.00 96.31 73 TRP A O 1
ATOM 563 N N . ILE A 1 74 ? -16.725 10.047 14.300 1.00 96.44 74 ILE A N 1
ATOM 564 C CA . ILE A 1 74 ? -18.003 9.460 14.696 1.00 96.44 74 ILE A CA 1
ATOM 565 C C . ILE A 1 74 ? -17.909 8.856 16.100 1.00 96.44 74 ILE A C 1
ATOM 567 O O . ILE A 1 74 ? -16.882 8.303 16.495 1.00 96.44 74 ILE A O 1
ATOM 571 N N . ASN A 1 75 ? -19.014 8.895 16.847 1.00 96.12 75 ASN A N 1
ATOM 572 C CA . ASN A 1 75 ? -19.111 8.286 18.177 1.00 96.12 75 ASN A CA 1
ATOM 573 C C . ASN A 1 75 ? -19.373 6.766 18.097 1.00 96.12 75 ASN A C 1
ATOM 575 O O . ASN A 1 75 ? -20.364 6.254 18.619 1.00 96.12 75 ASN A O 1
ATOM 579 N N . LYS A 1 76 ? -18.526 6.047 17.354 1.00 94.81 76 LYS A N 1
ATOM 580 C CA . LYS A 1 76 ? -18.526 4.582 17.231 1.00 94.81 76 LYS A CA 1
ATOM 581 C C . LYS A 1 76 ? -17.087 4.072 17.242 1.00 94.81 76 LYS A C 1
ATOM 583 O O . LYS A 1 76 ? -16.171 4.796 16.851 1.00 94.81 76 LYS A O 1
ATOM 588 N N . LYS A 1 77 ? -16.908 2.818 17.665 1.00 96.56 77 LYS A N 1
ATOM 589 C CA . LYS A 1 77 ? -15.606 2.148 17.719 1.00 96.56 77 LYS A CA 1
ATOM 590 C C . LYS A 1 77 ? -15.664 0.774 17.056 1.00 96.56 77 LYS A C 1
ATOM 592 O O . LYS A 1 77 ? -16.637 0.048 17.246 1.00 96.56 77 LYS A O 1
ATOM 597 N N . VAL A 1 78 ? -14.626 0.433 16.296 1.00 98.00 78 VAL A N 1
ATOM 598 C CA . VAL A 1 78 ? -14.468 -0.850 15.596 1.00 98.00 78 VAL A CA 1
ATOM 599 C C . VAL A 1 78 ? -13.305 -1.638 16.203 1.00 98.00 78 VAL A C 1
ATOM 601 O O . VAL A 1 78 ? -12.250 -1.077 16.475 1.00 98.00 78 VAL A O 1
ATOM 604 N N . ALA A 1 79 ? -13.473 -2.943 16.399 1.00 97.56 79 ALA A N 1
ATOM 605 C CA . ALA A 1 79 ? -12.372 -3.841 16.737 1.00 97.56 79 ALA A CA 1
ATOM 606 C C . ALA A 1 79 ? -11.972 -4.644 15.492 1.00 97.56 79 ALA A C 1
ATOM 608 O O . ALA A 1 79 ? -12.827 -5.260 14.856 1.00 97.56 79 ALA A O 1
ATOM 609 N N . ILE A 1 80 ? -10.686 -4.635 15.150 1.00 98.00 80 ILE A N 1
ATOM 610 C CA . ILE A 1 80 ? -10.110 -5.372 14.021 1.00 98.00 80 ILE A CA 1
ATOM 611 C C . ILE A 1 80 ? -9.289 -6.527 14.591 1.00 98.00 80 ILE A C 1
ATOM 613 O O . ILE A 1 80 ? -8.353 -6.293 15.351 1.00 98.00 80 ILE A O 1
ATOM 617 N N . ILE A 1 81 ? -9.621 -7.768 14.231 1.00 97.06 81 ILE A N 1
ATOM 618 C CA . ILE A 1 81 ? -8.870 -8.953 14.666 1.00 97.06 81 ILE A CA 1
ATOM 619 C C . ILE A 1 81 ? -7.847 -9.331 13.588 1.00 97.06 81 ILE A C 1
ATOM 621 O O . ILE A 1 81 ? -8.220 -9.704 12.478 1.00 97.06 81 ILE A O 1
ATOM 625 N N . GLY A 1 82 ? -6.563 -9.259 13.937 1.00 96.00 82 GLY A N 1
ATOM 626 C CA . GLY A 1 82 ? -5.424 -9.577 13.077 1.00 96.00 82 GLY A CA 1
ATOM 627 C C . GLY A 1 82 ? -4.638 -8.337 12.643 1.00 96.00 82 GLY A C 1
ATOM 628 O O . GLY A 1 82 ? -5.170 -7.439 12.001 1.00 96.00 82 GLY A O 1
ATOM 629 N N . SER A 1 83 ? -3.336 -8.315 12.942 1.00 95.81 83 SER A N 1
ATOM 630 C CA . SER A 1 83 ? -2.410 -7.223 12.594 1.00 95.81 83 SER A CA 1
ATOM 631 C C . SER A 1 83 ? -1.636 -7.467 11.290 1.00 95.81 83 SER A C 1
ATOM 633 O O . SER A 1 83 ? -0.523 -6.974 11.124 1.00 95.81 83 SER A O 1
ATOM 635 N N . GLY A 1 84 ? -2.185 -8.288 10.390 1.00 95.88 84 GLY A N 1
ATOM 636 C CA . GLY A 1 84 ? -1.633 -8.483 9.047 1.00 95.88 84 GLY A CA 1
ATOM 637 C C . GLY A 1 84 ? -1.968 -7.314 8.108 1.00 95.88 84 GLY A C 1
ATOM 638 O O . GLY A 1 84 ? -2.694 -6.402 8.512 1.00 95.88 84 GLY A O 1
ATOM 639 N N . PRO A 1 85 ? -1.519 -7.360 6.837 1.00 96.31 85 PRO A N 1
ATOM 640 C CA . PRO A 1 85 ? -1.761 -6.292 5.864 1.00 96.31 85 PRO A CA 1
ATOM 641 C C . PRO A 1 85 ? -3.238 -5.900 5.759 1.00 96.31 85 PRO A C 1
ATOM 643 O O . PRO A 1 85 ? -3.565 -4.725 5.843 1.00 96.31 85 PRO A O 1
ATOM 646 N N . ALA A 1 86 ? -4.144 -6.882 5.706 1.00 96.69 86 ALA A N 1
ATOM 647 C CA . ALA A 1 86 ? -5.583 -6.626 5.644 1.00 96.69 86 ALA A CA 1
ATOM 648 C C . ALA A 1 86 ? -6.109 -5.817 6.846 1.00 96.69 86 ALA A C 1
ATOM 650 O O . ALA A 1 86 ? -6.889 -4.883 6.671 1.00 96.69 86 ALA A O 1
ATOM 651 N N . GLY A 1 87 ? -5.672 -6.155 8.064 1.00 97.25 87 GLY A N 1
ATOM 652 C CA . GLY A 1 87 ? -6.110 -5.466 9.278 1.00 97.25 87 GLY A CA 1
ATOM 653 C C . GLY A 1 87 ? -5.552 -4.049 9.378 1.00 97.25 87 GLY A C 1
ATOM 654 O O . GLY A 1 87 ? -6.288 -3.124 9.716 1.00 97.25 87 GLY A O 1
ATOM 655 N N . LEU A 1 88 ? -4.279 -3.860 9.020 1.00 96.81 88 LEU A N 1
ATOM 656 C CA . LEU A 1 88 ? -3.642 -2.542 9.017 1.00 96.81 88 LEU A CA 1
ATOM 657 C C . LEU A 1 88 ? -4.216 -1.624 7.931 1.00 96.81 88 LEU A C 1
ATOM 659 O O . LEU A 1 88 ? -4.516 -0.470 8.224 1.00 96.81 88 LEU A O 1
ATOM 663 N N . SER A 1 89 ? -4.452 -2.131 6.717 1.00 97.12 89 SER A N 1
ATOM 664 C CA . SER A 1 89 ? -5.115 -1.362 5.655 1.00 97.12 89 SER A CA 1
ATOM 665 C C . SER A 1 89 ? -6.550 -0.989 6.034 1.00 97.12 89 SER A C 1
ATOM 667 O O . SER A 1 89 ? -6.981 0.137 5.800 1.00 97.12 89 SER A O 1
ATOM 669 N N . CYS A 1 90 ? -7.292 -1.898 6.679 1.00 97.38 90 CYS A N 1
ATOM 670 C CA . CYS A 1 90 ? -8.625 -1.588 7.197 1.00 97.38 90 CYS A CA 1
ATOM 671 C C . CYS A 1 90 ? -8.577 -0.471 8.252 1.00 97.38 90 CYS A C 1
ATOM 673 O O . CYS A 1 90 ? -9.376 0.465 8.191 1.00 97.38 90 CYS A O 1
ATOM 675 N N . ALA A 1 91 ? -7.621 -0.538 9.183 1.00 97.31 91 ALA A N 1
ATOM 676 C CA . ALA A 1 91 ? -7.431 0.486 10.206 1.00 97.31 91 ALA A CA 1
ATOM 677 C C . ALA A 1 91 ? -7.090 1.856 9.597 1.00 97.31 91 ALA A C 1
ATOM 679 O O . ALA A 1 91 ? -7.694 2.855 9.983 1.00 97.31 91 ALA A O 1
ATOM 680 N N . ASP A 1 92 ? -6.177 1.905 8.622 1.00 96.06 92 ASP A N 1
ATOM 681 C CA . ASP A 1 92 ? -5.809 3.137 7.909 1.00 96.06 92 ASP A CA 1
ATOM 682 C C . ASP A 1 92 ? -7.037 3.803 7.268 1.00 96.06 92 ASP A C 1
ATOM 684 O O . ASP A 1 92 ? -7.329 4.971 7.542 1.00 96.06 92 ASP A O 1
ATOM 688 N N . VAL A 1 93 ? -7.832 3.041 6.508 1.00 95.69 93 VAL A N 1
ATOM 689 C CA . VAL A 1 93 ? -9.055 3.554 5.870 1.00 95.69 93 VAL A CA 1
ATOM 690 C C . VAL A 1 93 ? -10.067 4.048 6.908 1.00 95.69 93 VAL A C 1
ATOM 692 O O . VAL A 1 93 ? -10.623 5.137 6.746 1.00 95.69 93 VAL A O 1
ATOM 695 N N . LEU A 1 94 ? -10.309 3.299 7.989 1.00 96.50 94 LEU A N 1
ATOM 696 C CA . LEU A 1 94 ? -11.252 3.702 9.040 1.00 96.50 94 LEU A CA 1
ATOM 697 C C . LEU A 1 94 ? -10.827 5.002 9.730 1.00 96.50 94 LEU A C 1
ATOM 699 O O . LEU A 1 94 ? -11.644 5.917 9.867 1.00 96.50 94 LEU A O 1
ATOM 703 N N . ILE A 1 95 ? -9.554 5.119 10.114 1.00 95.69 95 ILE A N 1
ATOM 704 C CA . ILE A 1 95 ? -9.039 6.306 10.804 1.00 95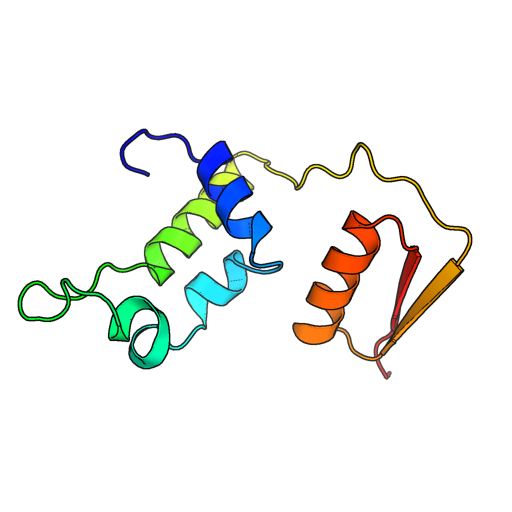.69 95 ILE A CA 1
ATOM 705 C C . ILE A 1 95 ? -9.074 7.526 9.878 1.00 95.69 95 ILE A C 1
ATOM 707 O O . ILE A 1 95 ? -9.492 8.600 10.318 1.00 95.69 95 ILE A O 1
ATOM 711 N N . ARG A 1 96 ? -8.707 7.385 8.596 1.00 93.81 96 ARG A N 1
ATOM 712 C CA . ARG A 1 96 ? -8.823 8.471 7.600 1.00 93.81 96 ARG A CA 1
ATOM 713 C C . ARG A 1 96 ? -10.261 8.971 7.456 1.00 93.81 96 ARG A C 1
ATOM 715 O O . ARG A 1 96 ? -10.474 10.170 7.311 1.00 93.81 96 ARG A O 1
ATOM 722 N N . ASN A 1 97 ? -11.242 8.080 7.590 1.00 94.25 97 ASN A N 1
ATOM 723 C CA . ASN A 1 97 ? -12.669 8.405 7.528 1.00 94.25 97 ASN A CA 1
ATOM 724 C C . ASN A 1 97 ? -13.287 8.827 8.880 1.00 94.25 97 ASN A C 1
ATOM 726 O O . ASN A 1 97 ? -14.503 8.983 8.969 1.00 94.25 97 ASN A O 1
ATOM 730 N N . GLY A 1 98 ? -12.493 9.024 9.941 1.00 96.31 98 GLY A N 1
ATOM 731 C CA . GLY A 1 98 ? -13.021 9.490 11.231 1.00 96.31 98 GLY A CA 1
ATOM 732 C C . GLY A 1 98 ? -13.679 8.410 12.087 1.00 96.31 98 GLY A C 1
ATOM 733 O O . GLY A 1 98 ? -14.487 8.726 12.962 1.00 96.31 98 GLY A O 1
ATOM 734 N N . VAL A 1 99 ? -13.337 7.140 11.881 1.00 97.38 99 VAL A N 1
ATOM 735 C CA . VAL A 1 99 ? -13.822 6.025 12.701 1.00 97.38 99 VAL A CA 1
ATOM 736 C C . VAL A 1 99 ? -12.719 5.557 13.639 1.00 97.38 99 VAL A C 1
ATOM 738 O O . VAL A 1 99 ? -11.627 5.211 13.201 1.00 97.38 99 VAL A O 1
ATOM 741 N N . ASN A 1 100 ? -13.005 5.516 14.941 1.00 96.94 100 ASN A N 1
ATOM 742 C CA . ASN A 1 100 ? -12.068 4.958 15.912 1.00 96.94 100 ASN A CA 1
ATOM 743 C C . ASN A 1 100 ? -11.990 3.437 15.759 1.00 96.94 100 ASN A C 1
ATOM 745 O O . ASN A 1 100 ? -13.024 2.765 15.695 1.00 96.94 100 ASN A O 1
ATOM 749 N N . CYS A 1 101 ? -10.781 2.879 15.777 1.00 97.12 101 CYS A N 1
ATOM 750 C CA . CYS A 1 101 ? -10.589 1.436 15.769 1.00 97.12 101 CYS A CA 1
ATOM 751 C C . CYS A 1 101 ? -9.417 0.979 16.640 1.00 97.12 101 CYS A C 1
ATOM 753 O O . CYS A 1 101 ? -8.425 1.693 16.761 1.00 97.12 101 CYS A O 1
ATOM 755 N N . ASP A 1 102 ? -9.523 -0.232 17.185 1.00 97.56 102 ASP A N 1
ATOM 756 C CA . ASP A 1 102 ? -8.405 -0.944 17.809 1.00 97.56 102 ASP A CA 1
ATOM 757 C C . ASP A 1 102 ? -8.040 -2.162 16.956 1.00 97.56 102 ASP A C 1
ATOM 759 O O . ASP A 1 102 ? -8.920 -2.927 16.554 1.00 97.56 102 ASP A O 1
ATOM 763 N N . VAL A 1 103 ? -6.744 -2.373 16.720 1.00 97.12 103 VAL A N 1
ATOM 764 C CA . VAL A 1 103 ? -6.233 -3.601 16.101 1.00 97.12 103 VAL A CA 1
ATOM 765 C C . VAL A 1 103 ? -5.780 -4.548 17.205 1.00 97.12 103 VAL A C 1
ATOM 767 O O . VAL A 1 103 ? -4.895 -4.226 17.996 1.00 97.12 103 VAL A O 1
ATOM 770 N N . LEU A 1 104 ? -6.387 -5.727 17.254 1.00 95.75 104 LEU A N 1
ATOM 771 C CA . LEU A 1 104 ? -6.133 -6.766 18.242 1.00 95.75 104 LEU A CA 1
ATOM 772 C C . LEU A 1 104 ? -5.460 -7.945 17.544 1.00 95.75 104 LEU A C 1
ATOM 774 O O . LEU A 1 104 ? -5.972 -8.462 16.553 1.00 95.75 104 LEU A O 1
ATOM 778 N N . LYS A 1 105 ? -4.322 -8.401 18.062 1.00 86.44 105 LYS A N 1
ATOM 779 C CA . LYS A 1 105 ? -3.714 -9.663 17.630 1.00 86.44 105 LYS A CA 1
ATOM 780 C C . LYS A 1 105 ? -4.127 -10.784 18.578 1.00 86.44 105 LYS A C 1
ATOM 782 O O . LYS A 1 105 ? -4.237 -10.567 19.784 1.00 86.44 105 LYS A O 1
ATOM 787 N N . THR A 1 106 ? -4.354 -11.972 18.034 1.00 79.88 106 THR A N 1
ATOM 788 C CA . THR A 1 106 ? -4.483 -13.180 18.849 1.00 79.88 106 THR A CA 1
ATOM 789 C C . THR A 1 106 ? -3.100 -13.498 19.422 1.00 79.88 106 THR A C 1
ATOM 791 O O . THR A 1 106 ? -2.132 -13.454 18.669 1.00 79.88 106 THR A O 1
ATOM 794 N N . ILE A 1 107 ? -3.062 -13.686 20.746 1.00 62.47 107 ILE A N 1
ATOM 795 C CA . ILE A 1 107 ? -1.930 -13.976 21.655 1.00 62.47 107 ILE A CA 1
ATOM 796 C C . ILE A 1 107 ? -0.598 -14.291 20.958 1.00 62.47 107 ILE A C 1
ATOM 798 O O . ILE A 1 107 ? -0.524 -15.340 20.282 1.00 62.47 107 ILE A O 1
#

Radius of gyration: 16.68 Å; chains: 1; bounding box: 33×32×49 Å

Sequence (107 aa):
MNEGNILQAVELCHQTNSLPEVCGRVCPQDRLCEGACTLNDGYGAVSIGNIEKYITDKAFEMGWKPNMEGRTWINKKVAIIGSGPAGLSCADVLIRNGVNCDVLKTI

pLDDT: mean 93.89, std 5.46, range [62.47, 98.0]

Secondary structure (DSSP, 8-state):
-TT--HHHHHHHHHHH-S-HHHHHHHS-GGGTTTTT-TTTTTT----HHHHHHHHHHHHHHTT------SPPPPS-EEEEE--SHHHHHHHHHHHHTT-EEEEE---

Foldseek 3Di:
DVVPPLLVVLLVQCVVAVCLLVCLPPPPCCVPVQVPAPCCPPNGGDSVSVVSNVSVVVCVVVVDDDDQPDADADPAEEEFEDPDRVSSRVCVVCSSNRHHYDYDYDD